Protein AF-A0A6A0ADS2-F1 (afdb_monomer)

pLDDT: mean 72.82, std 13.78, range [37.25, 89.0]

Structure (mmCIF, N/CA/C/O backbone):
data_AF-A0A6A0ADS2-F1
#
_entry.id   AF-A0A6A0ADS2-F1
#
loop_
_atom_site.group_PDB
_atom_site.id
_atom_site.type_symbol
_atom_site.label_atom_id
_atom_site.label_alt_id
_atom_site.label_comp_id
_atom_site.label_asym_id
_atom_site.label_entity_id
_atom_site.label_seq_id
_atom_site.pdbx_PDB_ins_code
_atom_site.Cartn_x
_atom_site.Cartn_y
_atom_site.Cartn_z
_atom_site.occupancy
_atom_site.B_iso_or_equiv
_atom_site.auth_seq_id
_atom_site.auth_comp_id
_atom_site.auth_asym_id
_atom_site.auth_atom_id
_atom_site.pdbx_PDB_model_num
ATOM 1 N N . MET A 1 1 ? 9.900 -0.093 31.815 1.00 44.16 1 MET A N 1
ATOM 2 C CA . MET A 1 1 ? 9.046 0.290 30.668 1.00 44.16 1 MET A CA 1
ATOM 3 C C . MET A 1 1 ? 8.204 -0.919 30.288 1.00 44.16 1 MET A C 1
ATOM 5 O O . MET A 1 1 ? 8.783 -1.950 29.981 1.00 44.16 1 MET A O 1
ATOM 9 N N . GLN A 1 2 ? 6.875 -0.847 30.397 1.00 44.22 2 GLN A N 1
ATOM 10 C CA . GLN A 1 2 ? 5.997 -1.938 29.950 1.00 44.22 2 GLN A CA 1
ATOM 11 C C . GLN A 1 2 ? 6.007 -1.992 28.418 1.00 44.22 2 GLN A C 1
ATOM 13 O O . GLN A 1 2 ? 5.675 -1.001 27.768 1.00 44.22 2 GLN A O 1
ATOM 18 N N . HIS A 1 3 ? 6.391 -3.133 27.848 1.00 53.50 3 HIS A N 1
ATOM 19 C CA . HIS A 1 3 ? 6.205 -3.402 26.424 1.00 53.50 3 HIS A CA 1
ATOM 20 C C . HIS A 1 3 ? 4.704 -3.568 26.168 1.00 53.50 3 HIS A C 1
ATOM 22 O O . HIS A 1 3 ? 4.083 -4.484 26.704 1.00 53.50 3 HIS A O 1
ATOM 28 N N . ARG A 1 4 ? 4.108 -2.666 25.385 1.00 67.75 4 ARG A N 1
ATOM 29 C CA . ARG A 1 4 ? 2.752 -2.848 24.855 1.00 67.75 4 ARG A CA 1
ATOM 30 C C . ARG A 1 4 ? 2.859 -3.449 23.462 1.00 67.75 4 ARG A C 1
ATOM 32 O O . ARG A 1 4 ? 3.541 -2.888 22.608 1.00 67.75 4 ARG A O 1
ATOM 39 N N . THR A 1 5 ? 2.186 -4.573 23.254 1.00 72.56 5 THR A N 1
ATOM 40 C CA . THR A 1 5 ? 2.055 -5.206 21.941 1.00 72.56 5 THR A CA 1
ATOM 41 C C . THR A 1 5 ? 0.794 -4.685 21.270 1.00 72.56 5 THR A C 1
ATOM 43 O O . THR A 1 5 ? -0.254 -4.607 21.905 1.00 72.56 5 THR A O 1
ATOM 46 N N . PHE A 1 6 ? 0.906 -4.338 19.992 1.00 75.81 6 PHE A N 1
ATOM 47 C CA . PHE A 1 6 ? -0.213 -3.930 19.150 1.00 75.81 6 PHE A CA 1
ATOM 48 C C . PHE A 1 6 ? -0.244 -4.822 17.913 1.00 75.81 6 PHE A C 1
ATOM 50 O O . PHE A 1 6 ? 0.808 -5.125 17.348 1.00 75.81 6 PHE A O 1
ATOM 57 N N . SER A 1 7 ? -1.439 -5.212 17.489 1.00 76.12 7 SER A N 1
ATOM 58 C CA . SER A 1 7 ? -1.671 -6.095 16.350 1.00 76.12 7 SER A CA 1
ATOM 59 C C . SER A 1 7 ? -2.414 -5.363 15.238 1.00 76.12 7 SER A C 1
ATOM 61 O O . SER A 1 7 ? -3.230 -4.469 15.475 1.00 76.12 7 SER A O 1
ATOM 63 N N . THR A 1 8 ? -2.118 -5.722 13.991 1.00 76.38 8 THR A N 1
ATOM 64 C CA . THR A 1 8 ? -2.841 -5.258 12.802 1.00 76.38 8 THR A CA 1
ATOM 65 C C . THR A 1 8 ? -2.932 -6.406 11.810 1.00 76.38 8 THR A C 1
ATOM 67 O O . THR A 1 8 ? -1.937 -7.065 11.529 1.00 76.38 8 THR A O 1
ATOM 70 N N . TRP A 1 9 ? -4.136 -6.635 11.306 1.00 82.25 9 TRP A N 1
ATOM 71 C CA . TRP A 1 9 ? -4.495 -7.695 10.383 1.00 82.25 9 TRP A CA 1
ATOM 72 C C . TRP A 1 9 ? -4.960 -7.055 9.085 1.00 82.25 9 TRP A C 1
ATOM 74 O O . TRP A 1 9 ? -5.917 -6.271 9.072 1.00 82.25 9 TRP A O 1
ATOM 84 N N . LEU A 1 10 ? -4.269 -7.391 8.004 1.00 82.94 10 LEU A N 1
ATOM 85 C CA . LEU A 1 10 ? -4.560 -6.907 6.665 1.00 82.94 10 LEU A CA 1
ATOM 86 C C . LEU A 1 10 ? -4.958 -8.093 5.799 1.00 82.94 10 LEU A C 1
ATOM 88 O O . LEU A 1 10 ? -4.284 -9.125 5.808 1.00 82.94 10 LEU A O 1
ATOM 92 N N . LYS A 1 11 ? -6.028 -7.928 5.027 1.00 85.88 11 LYS A N 1
ATOM 93 C CA . LYS A 1 11 ? -6.286 -8.799 3.891 1.00 85.88 11 LYS A CA 1
ATOM 94 C C . LYS A 1 11 ? -5.372 -8.341 2.764 1.00 85.88 11 LYS A C 1
ATOM 96 O O . LYS A 1 11 ? -5.431 -7.181 2.360 1.00 85.88 11 LYS A O 1
ATOM 101 N N . VAL A 1 12 ? -4.544 -9.253 2.275 1.00 85.56 12 VAL A N 1
ATOM 102 C CA . VAL A 1 12 ? -3.669 -9.016 1.128 1.00 85.56 12 VAL A CA 1
ATOM 103 C C . VAL A 1 12 ? -4.311 -9.664 -0.087 1.00 85.56 12 VAL A C 1
ATOM 105 O O . VAL A 1 12 ? -4.663 -10.843 -0.045 1.00 85.56 12 VAL A O 1
ATOM 108 N N . THR A 1 13 ? -4.501 -8.884 -1.144 1.00 87.31 13 THR A N 1
ATOM 109 C CA . THR A 1 13 ? -5.014 -9.374 -2.424 1.00 87.31 13 THR A CA 1
ATOM 110 C C . THR A 1 13 ? -4.001 -9.037 -3.502 1.00 87.31 13 THR A C 1
ATOM 112 O O . THR A 1 13 ? -3.714 -7.865 -3.735 1.00 87.31 13 THR A O 1
ATOM 115 N N . GLU A 1 14 ? -3.463 -10.063 -4.149 1.00 85.94 14 GLU A N 1
ATOM 116 C CA . GLU A 1 14 ? -2.594 -9.909 -5.311 1.00 85.94 14 GLU A CA 1
ATOM 117 C C . GLU A 1 14 ? -3.449 -9.900 -6.577 1.00 85.94 14 GLU A C 1
ATOM 119 O O . GLU A 1 14 ? -4.322 -10.752 -6.765 1.00 85.94 14 GLU A O 1
ATOM 124 N N . ASP A 1 15 ? -3.204 -8.922 -7.437 1.00 82.31 15 ASP A N 1
ATOM 125 C CA . ASP A 1 15 ? -3.802 -8.818 -8.754 1.00 82.31 15 ASP A CA 1
ATOM 126 C C . ASP A 1 15 ? -2.692 -8.841 -9.804 1.00 82.31 15 ASP A C 1
ATOM 128 O O . ASP A 1 15 ? -1.931 -7.886 -9.970 1.00 82.31 15 ASP A O 1
ATOM 132 N N . CYS A 1 16 ? -2.599 -9.975 -10.492 1.00 72.75 16 CYS A N 1
ATOM 133 C CA . CYS A 1 16 ? -1.654 -10.234 -11.573 1.00 72.75 16 CYS A CA 1
ATOM 134 C C . CYS A 1 16 ? -2.340 -10.284 -12.947 1.00 72.75 16 CYS A C 1
ATOM 136 O O . CYS A 1 16 ? -1.773 -10.808 -13.906 1.00 72.75 16 CYS A O 1
ATOM 138 N N . ARG A 1 17 ? -3.576 -9.773 -13.061 1.00 79.62 17 ARG A N 1
ATOM 139 C CA . ARG A 1 17 ? -4.321 -9.781 -14.332 1.00 79.62 17 ARG A CA 1
ATOM 140 C C . ARG A 1 17 ? -3.688 -8.876 -15.391 1.00 79.62 17 ARG A C 1
ATOM 142 O O . ARG A 1 17 ? -3.903 -9.110 -16.577 1.00 79.62 17 ARG A O 1
ATOM 149 N N . ASP A 1 18 ? -2.923 -7.869 -14.972 1.00 80.12 18 ASP A N 1
ATOM 150 C CA . ASP A 1 18 ? -2.103 -7.032 -15.845 1.00 80.12 18 ASP A CA 1
ATOM 151 C C . ASP A 1 18 ? -0.654 -7.543 -15.844 1.00 80.12 18 ASP A C 1
ATOM 153 O O . ASP A 1 18 ? 0.059 -7.458 -14.847 1.00 80.12 18 ASP A O 1
ATOM 157 N N . THR A 1 19 ? -0.185 -8.059 -16.979 1.00 76.19 19 THR A N 1
ATOM 158 C CA . THR A 1 19 ? 1.199 -8.539 -17.124 1.00 76.19 19 THR A CA 1
ATOM 159 C C . THR A 1 19 ? 2.241 -7.418 -17.047 1.00 76.19 1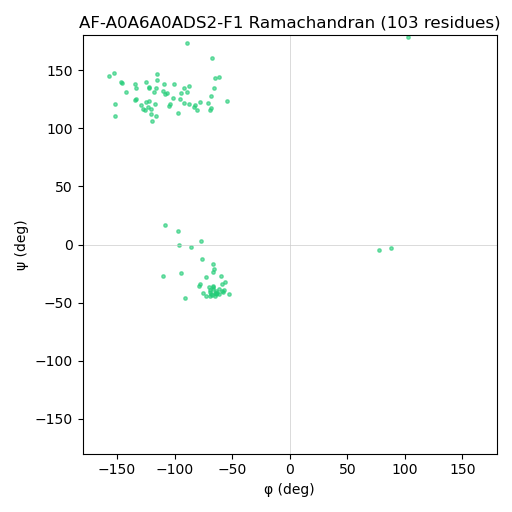9 THR A C 1
ATOM 161 O O . THR A 1 19 ? 3.421 -7.701 -16.855 1.00 76.19 19 THR A O 1
ATOM 164 N N . GLY A 1 20 ? 1.830 -6.156 -17.211 1.00 81.62 20 GLY A N 1
ATOM 165 C CA . GLY A 1 20 ? 2.683 -4.973 -17.073 1.00 81.62 20 GLY A CA 1
ATOM 166 C C . GLY A 1 20 ? 2.605 -4.310 -15.696 1.00 81.62 20 GLY A C 1
ATOM 167 O O . GLY A 1 20 ? 3.267 -3.294 -15.477 1.00 81.62 20 GLY A O 1
ATOM 168 N N . CYS A 1 21 ? 1.800 -4.839 -14.773 1.00 82.69 21 CYS A N 1
ATOM 169 C CA . CYS A 1 21 ? 1.644 -4.276 -13.439 1.00 82.69 21 CYS A CA 1
ATOM 170 C C . CYS A 1 21 ? 1.279 -5.364 -12.429 1.00 82.69 21 CYS A C 1
ATOM 172 O O . CYS A 1 21 ? 0.157 -5.866 -12.415 1.00 82.69 21 CYS A O 1
ATOM 174 N N . LEU A 1 22 ? 2.206 -5.674 -11.526 1.00 85.25 22 LEU A N 1
ATOM 175 C CA . LEU A 1 22 ? 1.859 -6.432 -10.332 1.00 85.25 22 LEU A CA 1
ATOM 176 C C . LEU A 1 22 ? 1.250 -5.457 -9.322 1.00 85.25 22 LEU A C 1
ATOM 178 O O . LEU A 1 22 ? 1.933 -4.545 -8.851 1.00 85.25 22 LEU A O 1
ATOM 182 N N . SER A 1 23 ? -0.024 -5.649 -8.985 1.00 87.44 23 SER A N 1
ATOM 183 C CA . SER A 1 23 ? -0.696 -4.848 -7.964 1.00 87.44 23 SER A CA 1
ATOM 184 C C . SER A 1 23 ? -0.976 -5.684 -6.723 1.00 87.44 23 SER A C 1
ATOM 186 O O . SER A 1 23 ? -1.507 -6.789 -6.805 1.00 87.44 23 SER A O 1
ATOM 188 N N . VAL A 1 24 ? -0.634 -5.152 -5.555 1.00 86.12 24 VAL A N 1
ATOM 189 C CA . VAL A 1 24 ? -0.941 -5.755 -4.259 1.00 86.12 24 VAL A CA 1
ATOM 190 C C . VAL A 1 24 ? -1.793 -4.775 -3.471 1.00 86.12 24 VAL A C 1
ATOM 192 O O . VAL A 1 24 ? -1.361 -3.669 -3.139 1.00 86.12 24 VAL A O 1
ATOM 195 N N . GLN A 1 25 ? -3.023 -5.174 -3.173 1.00 88.75 25 GLN A N 1
ATOM 196 C CA . GLN A 1 25 ? -3.953 -4.384 -2.384 1.00 88.75 25 GLN A CA 1
ATOM 197 C C . GLN A 1 25 ? -3.997 -4.882 -0.939 1.00 88.75 25 GLN A C 1
ATOM 199 O O . GLN A 1 25 ? -4.009 -6.084 -0.671 1.00 88.75 25 GLN A O 1
ATOM 204 N N . PHE A 1 26 ? -4.032 -3.930 -0.011 1.00 85.50 26 PHE A N 1
ATOM 205 C CA . PHE A 1 26 ? -4.076 -4.159 1.422 1.00 85.50 26 PHE A CA 1
ATOM 206 C C . PHE A 1 26 ? -5.334 -3.520 2.002 1.00 85.50 26 PHE A C 1
ATOM 208 O O . PHE A 1 26 ? -5.438 -2.291 2.069 1.00 85.50 26 PHE A O 1
ATOM 215 N N . ASP A 1 27 ? -6.251 -4.356 2.475 1.00 85.94 27 ASP A N 1
ATOM 216 C CA . ASP A 1 27 ? -7.483 -3.907 3.113 1.00 85.94 27 ASP A CA 1
ATOM 217 C C . ASP A 1 27 ? -7.416 -4.187 4.619 1.00 85.94 27 ASP A C 1
ATOM 219 O O . ASP A 1 27 ? -7.101 -5.302 5.055 1.00 85.94 27 ASP A O 1
ATOM 223 N N . LEU A 1 28 ? -7.703 -3.177 5.442 1.00 85.75 28 LEU A N 1
ATOM 224 C CA . LEU A 1 28 ? -7.701 -3.333 6.894 1.00 85.75 28 LEU A CA 1
ATOM 225 C C . LEU A 1 28 ? -8.839 -4.239 7.365 1.00 85.75 28 LEU A C 1
ATOM 227 O O . LEU A 1 28 ? -10.009 -3.883 7.247 1.00 85.75 28 LEU A O 1
ATOM 231 N N . MET A 1 29 ? -8.494 -5.367 7.987 1.00 87.81 29 MET A N 1
ATOM 232 C CA . MET A 1 29 ? -9.470 -6.227 8.662 1.00 87.81 29 MET A CA 1
ATOM 233 C C . MET A 1 29 ? -9.626 -5.843 10.131 1.00 87.81 29 MET A C 1
ATOM 235 O O . MET A 1 29 ? -10.737 -5.750 10.648 1.00 87.81 29 MET A O 1
ATOM 239 N N . HIS A 1 30 ? -8.500 -5.635 10.817 1.00 88.06 30 HIS A N 1
ATOM 240 C CA . HIS A 1 30 ? -8.479 -5.303 12.237 1.00 88.06 30 HIS A CA 1
ATOM 241 C C . HIS A 1 30 ? -7.182 -4.584 12.610 1.00 88.06 30 HIS A C 1
ATOM 243 O O . HIS A 1 30 ? -6.119 -4.909 12.096 1.00 88.06 30 HIS A O 1
ATOM 249 N N . SER A 1 31 ? -7.227 -3.639 13.543 1.00 81.88 31 SER A N 1
ATOM 250 C CA . SER A 1 31 ? -6.025 -3.049 14.141 1.00 81.88 31 SER A 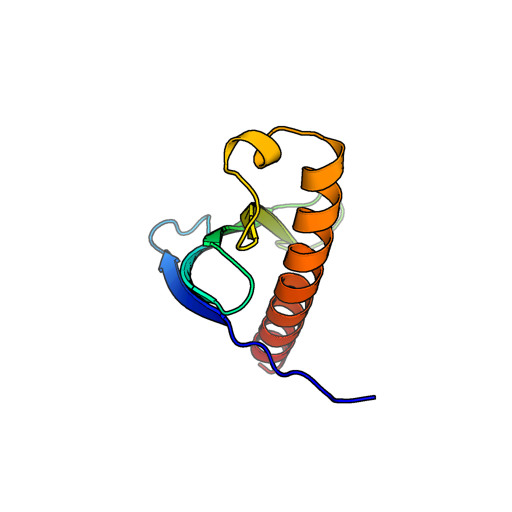CA 1
ATOM 251 C C . SER A 1 31 ? -6.329 -2.560 15.542 1.00 81.88 31 SER A C 1
ATOM 253 O O . SER A 1 31 ? -7.429 -2.070 15.789 1.00 81.88 31 SER A O 1
ATOM 255 N N . ASP A 1 32 ? -5.351 -2.622 16.441 1.00 79.19 32 ASP A N 1
ATOM 256 C CA . ASP A 1 32 ? -5.429 -1.963 17.747 1.00 79.19 32 ASP A CA 1
ATOM 257 C C . ASP A 1 32 ? -5.284 -0.441 17.637 1.00 79.19 32 ASP A C 1
ATOM 259 O O . ASP A 1 32 ? -5.845 0.291 18.450 1.00 79.19 32 ASP A O 1
ATOM 263 N N . LEU A 1 33 ? -4.581 0.034 16.605 1.00 76.38 33 LEU A N 1
ATOM 264 C CA . LEU A 1 33 ? -4.145 1.425 16.464 1.00 76.38 33 LEU A CA 1
ATOM 265 C C . LEU A 1 33 ? -4.866 2.183 15.353 1.00 76.38 33 LEU A C 1
ATOM 267 O O . LEU A 1 33 ? -4.977 3.405 15.434 1.00 76.38 33 LEU A O 1
ATOM 271 N N . LEU A 1 34 ? -5.349 1.487 14.325 1.00 80.62 34 LEU A N 1
ATOM 272 C CA . LEU A 1 34 ? -5.928 2.093 13.130 1.00 80.62 34 LEU A CA 1
ATOM 273 C C . LEU A 1 34 ? -7.443 1.885 13.085 1.00 80.62 34 LEU A C 1
ATOM 275 O O . LEU A 1 34 ? -7.952 0.815 13.413 1.00 80.62 34 LEU A O 1
ATOM 279 N N . SER A 1 35 ? -8.158 2.935 12.696 1.00 84.06 35 SER A N 1
ATOM 280 C CA . SER A 1 35 ? -9.576 2.888 12.335 1.00 84.06 35 SER A CA 1
ATOM 281 C C . SER A 1 35 ? -9.765 2.724 10.828 1.00 84.06 35 SER A C 1
ATOM 283 O O . SER A 1 35 ? -10.783 2.193 10.398 1.00 84.06 35 SER A O 1
ATOM 285 N N . GLN A 1 36 ? -8.776 3.132 10.027 1.00 83.00 36 GLN A N 1
ATOM 286 C CA . GLN A 1 36 ? -8.768 2.918 8.588 1.00 83.00 36 GLN A CA 1
ATOM 287 C C . GLN A 1 36 ? -7.344 2.701 8.090 1.00 83.00 36 GLN A C 1
ATOM 289 O O . GLN A 1 36 ? -6.413 3.396 8.502 1.00 83.00 36 GLN A O 1
ATOM 294 N N . PHE A 1 37 ? -7.196 1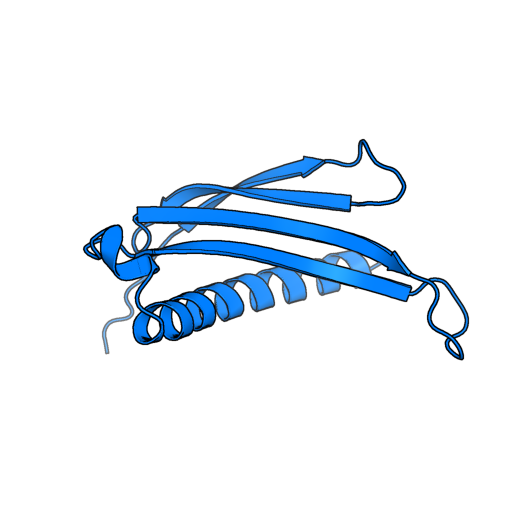.763 7.166 1.00 82.19 37 PHE A N 1
ATOM 295 C CA . PHE A 1 37 ? -6.001 1.608 6.363 1.00 82.19 37 PHE A CA 1
ATOM 296 C C . PHE A 1 37 ? -6.395 0.988 5.021 1.00 82.19 37 PHE A C 1
ATOM 298 O O . PHE A 1 37 ? -6.964 -0.099 4.990 1.00 82.19 37 PHE A O 1
ATOM 305 N N . ASN A 1 38 ? -6.109 1.703 3.937 1.00 81.94 38 ASN A N 1
ATOM 306 C CA . ASN A 1 38 ? -6.236 1.208 2.572 1.00 81.94 38 ASN A CA 1
ATOM 307 C C . ASN A 1 38 ? -4.889 1.418 1.897 1.00 81.94 38 ASN A C 1
ATOM 309 O O . ASN A 1 38 ? -4.451 2.562 1.762 1.00 81.94 38 ASN A O 1
ATOM 313 N N . GLY A 1 39 ? -4.231 0.331 1.516 1.00 84.69 39 GLY A N 1
ATOM 314 C CA . GLY A 1 39 ? -2.961 0.364 0.805 1.00 84.69 39 GLY A CA 1
ATOM 315 C C . GLY A 1 39 ? -3.110 -0.224 -0.589 1.00 84.69 39 GLY A C 1
ATOM 316 O O . GLY A 1 39 ? -3.793 -1.228 -0.769 1.00 84.69 39 GLY A O 1
ATOM 317 N N . ARG A 1 40 ? -2.431 0.358 -1.570 1.00 86.38 40 ARG A N 1
ATOM 318 C CA . ARG A 1 40 ? -2.181 -0.277 -2.861 1.00 86.38 40 ARG A CA 1
ATOM 319 C C . ARG A 1 40 ? -0.720 -0.095 -3.211 1.00 86.38 40 ARG A C 1
ATOM 321 O O . ARG A 1 40 ? -0.217 1.027 -3.218 1.00 86.38 40 ARG A O 1
ATOM 328 N N . TRP A 1 41 ? -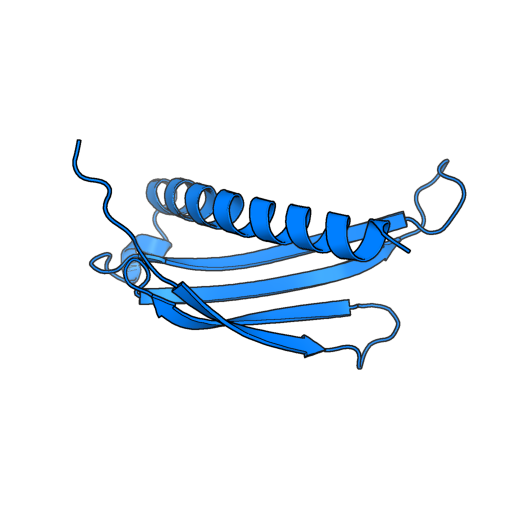0.061 -1.204 -3.484 1.00 85.12 41 TRP A N 1
ATOM 329 C CA . TRP A 1 41 ? 1.285 -1.240 -4.012 1.00 85.12 41 TRP A CA 1
ATOM 330 C C . TRP A 1 41 ? 1.218 -1.656 -5.474 1.00 85.12 41 TRP A C 1
ATOM 332 O O . TRP A 1 41 ? 0.534 -2.617 -5.812 1.00 85.12 41 TRP A O 1
ATOM 342 N N . GLU A 1 42 ? 1.882 -0.904 -6.338 1.00 88.81 42 GLU A N 1
ATOM 343 C CA . GLU A 1 42 ? 1.985 -1.206 -7.760 1.00 88.81 42 GLU A CA 1
ATOM 344 C C . GLU A 1 42 ? 3.451 -1.332 -8.133 1.00 88.81 42 GLU A C 1
ATOM 346 O O . GLU A 1 42 ? 4.285 -0.515 -7.735 1.00 88.81 42 GLU A O 1
ATOM 351 N N . LEU A 1 43 ? 3.748 -2.366 -8.906 1.00 87.62 43 LEU A N 1
ATOM 352 C CA . LEU A 1 43 ? 5.084 -2.690 -9.346 1.00 87.62 43 LEU A CA 1
ATOM 353 C C . LEU A 1 43 ? 5.068 -2.829 -10.866 1.00 87.62 43 LEU A C 1
ATOM 355 O O . LEU A 1 43 ? 4.387 -3.698 -11.414 1.00 87.62 43 LEU A O 1
ATOM 359 N N . ARG A 1 44 ? 5.802 -1.949 -11.548 1.00 89.00 44 ARG A N 1
ATOM 360 C CA . ARG A 1 44 ? 5.825 -1.867 -13.012 1.00 89.00 44 ARG A CA 1
ATOM 361 C C . ARG A 1 44 ? 7.249 -2.056 -13.530 1.00 89.00 44 ARG A C 1
ATOM 363 O O . ARG A 1 44 ? 8.168 -1.441 -12.982 1.00 89.00 44 ARG A O 1
ATOM 370 N N . PRO A 1 45 ? 7.458 -2.868 -14.579 1.00 87.38 45 PRO A N 1
ATOM 371 C CA . PRO A 1 45 ? 8.737 -2.910 -15.262 1.00 87.38 45 PRO A CA 1
ATOM 372 C C . PRO A 1 45 ? 8.980 -1.560 -15.943 1.00 87.38 45 PRO A C 1
ATOM 374 O O . PRO A 1 45 ? 8.086 -0.999 -16.579 1.00 87.38 45 PRO A O 1
ATOM 377 N N . VAL A 1 46 ? 10.187 -1.029 -15.796 1.00 88.38 46 VAL A N 1
ATOM 378 C CA . VAL A 1 46 ? 10.617 0.221 -16.423 1.00 88.38 46 VAL A CA 1
ATOM 379 C C . VAL A 1 46 ? 12.001 0.048 -17.025 1.00 88.38 46 VAL A C 1
ATOM 381 O O . VAL A 1 46 ? 12.901 -0.542 -16.426 1.00 88.38 46 VAL A O 1
ATOM 384 N N . GLU A 1 47 ? 12.180 0.594 -18.220 1.00 86.81 47 GLU A N 1
ATOM 385 C CA . GLU A 1 47 ? 13.495 0.726 -18.833 1.00 86.81 47 GLU A CA 1
ATOM 386 C C . GLU A 1 47 ? 14.113 2.040 -18.367 1.00 86.81 47 GLU A C 1
ATOM 388 O O . GLU A 1 47 ? 13.548 3.118 -18.564 1.00 86.81 47 GLU A O 1
ATOM 393 N N . VAL A 1 48 ? 15.270 1.955 -17.714 1.00 86.75 48 VAL A N 1
ATOM 394 C CA . VAL A 1 48 ? 15.991 3.135 -17.237 1.00 86.75 48 VAL A CA 1
ATOM 395 C C . VAL A 1 48 ? 17.172 3.382 -18.173 1.00 86.75 48 VAL A C 1
ATOM 397 O O . VAL A 1 48 ? 18.032 2.506 -18.298 1.00 86.75 48 VAL A O 1
ATOM 400 N N . PRO A 1 49 ? 17.258 4.559 -18.825 1.00 86.31 49 PRO A N 1
ATOM 401 C CA . PRO A 1 49 ? 18.375 4.873 -19.707 1.00 86.31 49 PRO A CA 1
ATOM 402 C C . PRO A 1 49 ? 19.719 4.714 -18.986 1.00 86.31 49 PRO A C 1
ATOM 404 O O . PRO A 1 49 ? 19.956 5.333 -17.951 1.00 86.31 49 PRO A O 1
ATOM 407 N N . GLY A 1 50 ? 20.603 3.883 -19.539 1.00 86.19 50 GLY A N 1
ATOM 408 C CA . GLY A 1 50 ? 21.939 3.637 -18.987 1.00 86.19 50 GLY A CA 1
ATOM 409 C C . GLY A 1 50 ? 22.033 2.512 -17.950 1.00 86.19 50 GLY A C 1
ATOM 410 O O . GLY A 1 50 ? 23.147 2.201 -17.531 1.00 86.19 50 GLY A O 1
ATOM 411 N N . ILE A 1 51 ? 20.922 1.867 -17.571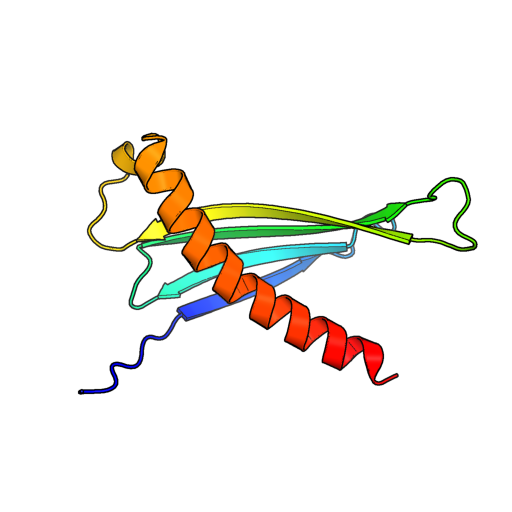 1.00 81.31 51 ILE A N 1
ATOM 412 C CA . ILE A 1 51 ? 20.940 0.658 -16.734 1.00 81.31 51 ILE A CA 1
ATOM 413 C C . ILE A 1 51 ? 20.638 -0.557 -17.622 1.00 81.31 51 ILE A C 1
ATOM 415 O O . ILE A 1 51 ? 19.569 -0.611 -18.228 1.00 81.31 51 ILE A O 1
ATOM 419 N N . PRO A 1 52 ? 21.553 -1.536 -17.735 1.00 79.06 52 PRO A N 1
ATOM 420 C CA . PRO A 1 52 ? 21.280 -2.747 -18.496 1.00 79.06 52 PRO A CA 1
ATOM 421 C C . PRO A 1 52 ? 20.209 -3.598 -17.797 1.00 79.06 52 PRO A C 1
ATOM 423 O O . PRO A 1 52 ? 20.349 -3.945 -16.626 1.00 79.06 52 PRO A O 1
ATOM 426 N N . GLY A 1 53 ? 19.168 -3.971 -18.545 1.00 80.19 53 GLY A N 1
ATOM 427 C CA . GLY A 1 53 ? 18.075 -4.830 -18.083 1.00 80.19 53 GLY A CA 1
ATOM 428 C C . GLY A 1 53 ? 16.783 -4.082 -17.744 1.00 80.19 53 GLY A C 1
ATOM 429 O O . GLY A 1 53 ? 16.695 -2.860 -17.840 1.00 80.19 53 GLY A O 1
ATOM 430 N N . ILE A 1 54 ? 15.758 -4.845 -17.357 1.00 80.81 54 ILE A N 1
ATOM 431 C CA . ILE A 1 54 ? 14.472 -4.304 -16.906 1.00 80.81 54 ILE A CA 1
ATOM 432 C C . ILE A 1 54 ? 14.608 -3.937 -15.428 1.00 80.81 54 ILE A C 1
ATOM 434 O O . ILE A 1 54 ? 14.878 -4.798 -14.591 1.00 80.81 54 ILE A O 1
ATOM 438 N N . SER A 1 55 ? 14.434 -2.654 -15.120 1.00 84.69 55 SER A N 1
ATOM 439 C CA . SER A 1 55 ? 14.305 -2.170 -13.746 1.00 84.69 55 SER A CA 1
ATOM 440 C C . SER A 1 55 ? 12.842 -2.199 -13.317 1.00 84.69 55 SER A C 1
ATOM 442 O O . SER A 1 55 ? 11.943 -2.435 -14.124 1.00 84.69 55 SER A O 1
ATOM 444 N N . THR A 1 56 ? 12.585 -1.918 -12.043 1.00 83.56 56 THR A N 1
ATOM 445 C CA . THR A 1 56 ? 11.230 -1.973 -11.501 1.00 83.56 56 THR A CA 1
ATOM 446 C C . THR A 1 56 ? 10.891 -0.686 -10.764 1.00 83.56 56 THR A C 1
ATOM 448 O O . THR A 1 56 ? 11.557 -0.324 -9.795 1.00 83.56 56 THR A O 1
ATOM 451 N N . ALA A 1 57 ? 9.846 0.004 -11.217 1.00 85.69 57 ALA A N 1
ATOM 452 C CA . ALA A 1 57 ? 9.261 1.134 -10.512 1.00 85.69 57 ALA A CA 1
ATOM 453 C C . ALA A 1 57 ? 8.207 0.626 -9.528 1.00 85.69 57 ALA A C 1
ATOM 455 O O . ALA A 1 57 ? 7.405 -0.246 -9.856 1.00 85.69 57 ALA A O 1
ATOM 456 N N . SER A 1 58 ? 8.219 1.181 -8.320 1.00 81.38 58 SER A N 1
ATOM 457 C CA . SER A 1 58 ? 7.325 0.806 -7.229 1.00 81.38 58 SER A CA 1
ATOM 458 C C . SER A 1 58 ? 6.593 2.042 -6.725 1.00 81.38 58 SER A C 1
ATOM 460 O O . SER A 1 58 ? 7.238 2.975 -6.239 1.00 81.38 58 SER A O 1
ATOM 462 N N . GLU A 1 59 ? 5.265 2.018 -6.742 1.00 85.25 59 GLU A N 1
ATOM 463 C CA . GLU A 1 59 ? 4.423 3.084 -6.196 1.00 85.25 59 GLU A CA 1
ATOM 464 C C . GLU A 1 59 ? 3.553 2.559 -5.054 1.00 85.25 59 GLU A C 1
ATOM 466 O O . GLU A 1 59 ? 2.912 1.516 -5.162 1.00 85.25 59 GLU A O 1
ATOM 471 N N . LEU A 1 60 ? 3.541 3.282 -3.929 1.00 79.75 60 LEU A N 1
ATOM 472 C CA . LEU A 1 60 ? 2.729 2.951 -2.759 1.00 79.75 60 LEU A CA 1
ATOM 473 C C . LEU A 1 60 ? 1.698 4.051 -2.509 1.00 79.75 60 LEU A C 1
ATOM 475 O O . LEU A 1 60 ? 2.026 5.150 -2.047 1.00 79.75 60 LEU A O 1
ATOM 479 N N . H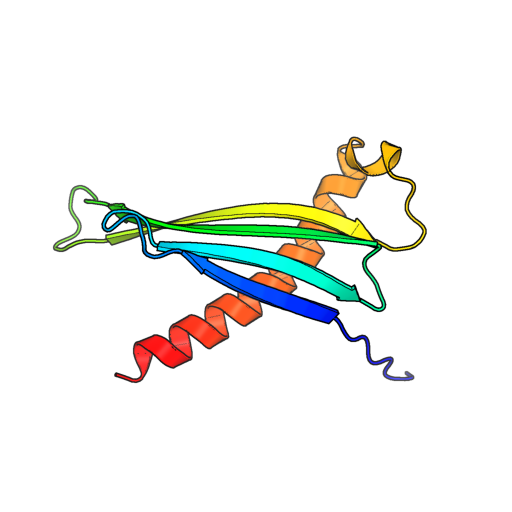IS A 1 61 ? 0.436 3.716 -2.734 1.00 83.12 61 HIS A N 1
ATOM 480 C CA . HIS A 1 61 ? -0.711 4.527 -2.358 1.00 83.12 61 HIS A CA 1
ATOM 481 C C . HIS A 1 61 ? -1.225 4.054 -1.004 1.00 83.12 61 HIS A C 1
ATOM 483 O O . HIS A 1 61 ? -1.434 2.863 -0.793 1.00 83.12 61 HIS A O 1
ATOM 489 N N . GLN A 1 62 ? -1.430 4.980 -0.072 1.00 76.69 62 GLN A N 1
ATOM 490 C CA . GLN A 1 62 ? -1.970 4.645 1.240 1.00 76.69 62 GLN A CA 1
ATOM 491 C C . GLN A 1 62 ? -2.865 5.753 1.779 1.00 76.69 62 GLN A C 1
ATOM 493 O O . GLN A 1 62 ? -2.525 6.935 1.699 1.00 76.69 62 GLN A O 1
ATOM 498 N N . ASP A 1 63 ? -3.974 5.342 2.381 1.00 79.31 63 ASP A N 1
ATOM 499 C CA . ASP A 1 63 ? -4.839 6.176 3.207 1.00 79.31 63 ASP A CA 1
ATOM 500 C C . ASP A 1 63 ? -4.932 5.545 4.599 1.00 79.31 63 ASP A C 1
ATOM 502 O O . ASP A 1 63 ? -5.289 4.374 4.731 1.00 79.31 63 ASP A O 1
ATOM 506 N N . VAL A 1 64 ? -4.580 6.307 5.636 1.00 76.62 64 VAL A N 1
ATOM 507 C CA . VAL A 1 64 ? -4.403 5.811 7.007 1.00 76.62 64 VAL A CA 1
ATOM 508 C C . VAL A 1 64 ? -5.108 6.730 7.998 1.00 76.62 64 VAL A C 1
ATOM 510 O O . VAL A 1 64 ? -4.950 7.950 7.953 1.00 76.62 64 VAL A O 1
ATOM 513 N N . LEU A 1 65 ? -5.846 6.138 8.937 1.00 79.75 65 LEU A N 1
ATOM 514 C CA . LEU A 1 65 ? -6.476 6.830 10.059 1.00 79.75 65 LEU A CA 1
ATOM 515 C C . LEU A 1 65 ? -6.235 6.062 11.361 1.00 79.75 65 LEU A C 1
ATOM 517 O O . LEU A 1 65 ? -6.625 4.897 11.452 1.00 79.75 65 LEU A O 1
ATOM 521 N N . PRO A 1 66 ? -5.655 6.682 12.399 1.00 79.50 66 PRO A N 1
ATOM 522 C CA . PRO A 1 66 ? -5.636 6.102 13.732 1.00 79.50 66 PRO A CA 1
ATOM 523 C C . PRO A 1 66 ? -7.020 6.029 14.359 1.00 79.50 66 PRO A C 1
ATOM 525 O O . PRO A 1 66 ? -7.938 6.780 14.022 1.00 79.50 66 PRO A O 1
ATOM 528 N N . LYS A 1 67 ? -7.163 5.170 15.360 1.00 79.44 67 LYS A N 1
ATOM 529 C CA . LYS A 1 67 ? -8.318 5.219 16.254 1.00 79.44 67 LYS A CA 1
ATOM 530 C C . LYS A 1 67 ? -8.326 6.520 17.052 1.00 79.44 67 LYS A C 1
ATOM 532 O O . LYS A 1 67 ? -7.283 7.027 17.454 1.00 79.44 67 LYS A O 1
ATOM 537 N N . GLY A 1 68 ? -9.525 7.047 17.281 1.00 76.19 68 GLY A N 1
ATOM 538 C CA . GLY A 1 68 ? -9.731 8.285 18.034 1.00 76.19 68 GLY A CA 1
ATOM 539 C C . GLY A 1 68 ? -9.432 9.569 17.255 1.00 76.19 68 GLY A C 1
ATOM 540 O O . GLY A 1 68 ? -9.706 10.646 17.773 1.00 76.19 68 GLY A O 1
ATOM 541 N N . VAL A 1 69 ? -8.929 9.480 16.017 1.00 77.38 69 VAL A N 1
ATOM 542 C CA . VAL A 1 69 ? -8.750 10.644 15.141 1.00 77.38 69 VAL A CA 1
ATOM 543 C C . VAL A 1 69 ? -10.007 10.826 14.284 1.00 77.38 69 VAL A C 1
ATOM 545 O O . VAL A 1 69 ? -10.374 9.908 13.547 1.00 77.38 69 VAL A O 1
ATOM 548 N N . PRO A 1 70 ? -10.682 11.987 14.350 1.00 76.56 70 PRO A N 1
ATOM 549 C CA . PRO A 1 70 ? -11.835 12.264 13.506 1.00 76.56 70 PRO A CA 1
ATOM 550 C C . PRO A 1 70 ? -11.480 12.257 12.008 1.00 76.56 70 PRO A C 1
ATOM 552 O O . PRO A 1 70 ? -10.423 12.773 11.636 1.00 76.56 70 PRO A O 1
ATOM 555 N N . PRO A 1 71 ? -12.370 11.780 11.116 1.00 71.62 71 PRO A N 1
ATOM 556 C CA . PRO A 1 71 ? -12.087 11.684 9.680 1.00 71.62 71 PRO A CA 1
ATOM 557 C C . PRO A 1 71 ? -11.685 13.011 9.019 1.00 71.62 71 PRO A C 1
ATOM 559 O O . PRO A 1 71 ? -10.850 13.021 8.118 1.00 71.62 71 PRO A O 1
ATOM 562 N N . PHE A 1 72 ? -12.216 14.145 9.493 1.00 74.00 72 PHE A N 1
ATOM 563 C CA . PHE A 1 72 ? -11.879 15.471 8.960 1.00 74.00 72 PHE A CA 1
ATOM 564 C C . PHE A 1 72 ? -10.414 15.872 9.201 1.00 74.00 72 PHE A C 1
ATOM 566 O O . PHE A 1 72 ? -9.883 16.714 8.479 1.00 74.00 72 PHE A O 1
ATOM 573 N N . MET A 1 73 ? -9.732 15.263 10.181 1.00 67.56 73 MET A N 1
ATOM 574 C CA . MET A 1 73 ? -8.327 15.558 10.477 1.00 67.56 73 MET A CA 1
ATOM 575 C C . MET A 1 73 ? -7.349 14.923 9.481 1.00 67.56 73 MET A C 1
ATOM 577 O O . MET A 1 73 ? -6.191 15.334 9.442 1.00 67.56 73 MET A O 1
ATOM 581 N N . LYS A 1 74 ? -7.794 13.985 8.632 1.00 62.69 74 LYS A N 1
ATOM 582 C CA . LYS A 1 74 ? -6.967 13.426 7.544 1.00 62.69 74 LYS A CA 1
ATOM 583 C C . LYS A 1 74 ? -6.464 14.478 6.566 1.00 62.69 74 LYS A C 1
ATOM 585 O O . LYS A 1 74 ? -5.363 14.361 6.042 1.00 62.69 74 LYS A O 1
ATOM 590 N N . ASN A 1 75 ? -7.282 15.502 6.341 1.00 63.41 75 ASN A N 1
ATOM 591 C CA . ASN A 1 75 ? -7.013 16.558 5.372 1.00 63.41 75 ASN A CA 1
ATOM 592 C C . ASN A 1 75 ? -6.143 17.677 5.962 1.00 63.41 75 ASN A C 1
ATOM 594 O O . ASN A 1 75 ? -5.804 18.625 5.258 1.00 63.41 75 ASN A O 1
ATOM 598 N N . LEU A 1 76 ? -5.778 17.587 7.249 1.00 57.78 76 LEU A N 1
ATOM 599 C CA . LEU A 1 76 ? -4.874 18.542 7.873 1.00 57.78 76 LEU A CA 1
ATOM 600 C C . LEU A 1 76 ? -3.418 18.161 7.547 1.00 57.78 76 LEU A C 1
ATOM 602 O O . LEU A 1 76 ? -2.957 17.086 7.948 1.00 57.78 76 LEU A O 1
ATOM 606 N N . PRO A 1 77 ? -2.654 19.045 6.876 1.00 53.41 77 PRO A N 1
ATOM 607 C CA . PRO A 1 77 ? -1.333 18.720 6.329 1.00 53.41 77 PRO A CA 1
ATOM 608 C C . PRO A 1 77 ? -0.311 18.269 7.387 1.00 53.41 77 PRO A C 1
ATOM 610 O O . PRO A 1 77 ? 0.594 17.492 7.090 1.00 53.41 77 PRO A O 1
ATOM 613 N N . VAL A 1 78 ? -0.468 18.706 8.640 1.00 54.75 78 VAL A N 1
ATOM 614 C CA . VAL A 1 78 ? 0.464 18.396 9.738 1.00 54.75 78 VAL A CA 1
ATOM 615 C C . VAL A 1 78 ? 0.303 16.958 10.253 1.00 54.75 78 VAL A C 1
ATOM 617 O O . VAL A 1 78 ? 1.303 16.277 10.479 1.00 54.75 78 VAL A O 1
ATOM 620 N N . MET A 1 79 ? -0.930 16.456 10.399 1.00 53.56 79 MET A N 1
ATOM 621 C CA . MET A 1 79 ? -1.164 15.072 10.841 1.00 53.56 79 MET A CA 1
ATOM 622 C C . MET A 1 79 ? -0.950 14.060 9.715 1.00 53.56 79 MET A C 1
ATOM 624 O O . MET A 1 79 ? -0.423 12.978 9.977 1.00 53.56 79 MET A O 1
ATOM 628 N N . GLY A 1 80 ? -1.272 14.423 8.468 1.00 52.06 80 GLY A N 1
ATOM 629 C CA . GLY A 1 80 ? -1.036 13.566 7.304 1.00 52.06 80 GLY A CA 1
ATOM 630 C C . GLY A 1 80 ? 0.413 13.074 7.223 1.00 52.06 80 GLY A C 1
ATOM 631 O O . GLY A 1 80 ? 0.647 11.884 7.035 1.00 52.06 80 GLY A O 1
ATOM 632 N N . ASN A 1 81 ? 1.395 13.944 7.483 1.00 54.69 81 ASN A N 1
ATOM 633 C CA . ASN A 1 81 ? 2.819 13.588 7.434 1.00 54.69 81 ASN A CA 1
ATOM 634 C C . ASN A 1 81 ? 3.267 12.646 8.571 1.00 54.69 81 ASN A C 1
ATOM 636 O O . ASN A 1 81 ? 4.074 11.743 8.342 1.00 54.69 81 ASN A O 1
ATOM 640 N N . LEU A 1 82 ? 2.724 12.810 9.782 1.00 54.47 82 LEU A N 1
ATOM 641 C CA . LEU A 1 82 ? 3.030 11.953 10.938 1.00 54.47 82 LEU A CA 1
ATOM 642 C C . LEU A 1 82 ? 2.470 10.535 10.766 1.00 54.47 82 LEU A C 1
ATOM 644 O O . LEU A 1 82 ? 3.174 9.550 11.005 1.00 54.47 82 LEU A O 1
ATOM 648 N N . LEU A 1 83 ? 1.221 10.434 10.305 1.00 55.03 83 LEU A N 1
ATOM 649 C CA . LEU A 1 83 ? 0.538 9.160 10.066 1.00 55.03 83 LEU A CA 1
ATOM 650 C C . LEU A 1 83 ? 1.154 8.395 8.903 1.00 55.03 83 LEU A C 1
ATOM 652 O O . LEU A 1 83 ? 1.429 7.198 9.019 1.00 55.03 83 LEU A O 1
ATOM 656 N N . ARG A 1 84 ? 1.479 9.117 7.827 1.00 56.31 84 ARG A N 1
ATOM 657 C CA . ARG A 1 84 ? 2.218 8.578 6.686 1.00 56.31 84 ARG A CA 1
ATOM 658 C C . ARG A 1 84 ? 3.578 8.032 7.121 1.00 56.31 84 ARG A C 1
ATOM 660 O O . ARG A 1 84 ? 3.951 6.954 6.683 1.00 56.31 84 ARG A O 1
ATOM 667 N N . GLY A 1 85 ? 4.282 8.702 8.037 1.00 57.19 85 GLY A N 1
ATOM 668 C CA . GLY A 1 85 ? 5.582 8.249 8.548 1.00 57.19 85 GLY A CA 1
ATOM 669 C C . GLY A 1 85 ? 5.543 6.951 9.371 1.00 57.19 85 GLY A C 1
ATOM 670 O O . GLY A 1 85 ? 6.469 6.144 9.291 1.00 57.19 85 GLY A O 1
ATOM 671 N N . VAL A 1 86 ? 4.492 6.712 10.163 1.00 57.69 86 VAL A N 1
ATOM 672 C CA . VAL A 1 86 ? 4.335 5.451 10.921 1.00 57.69 86 VAL A CA 1
ATOM 673 C C . VAL A 1 86 ? 3.966 4.297 9.990 1.00 57.69 86 VAL A C 1
ATOM 675 O O . VAL A 1 86 ? 4.589 3.238 10.068 1.00 57.69 86 VAL A O 1
ATOM 678 N N . ALA A 1 87 ? 3.029 4.522 9.068 1.00 55.06 87 ALA A N 1
ATOM 679 C CA . ALA A 1 87 ? 2.629 3.521 8.084 1.00 55.06 87 ALA A CA 1
ATOM 680 C C . ALA A 1 87 ? 3.770 3.169 7.112 1.00 55.06 87 ALA A C 1
ATOM 682 O O . ALA A 1 87 ? 4.041 1.992 6.892 1.00 55.06 87 ALA A O 1
ATOM 683 N N . LEU A 1 88 ? 4.536 4.165 6.644 1.00 57.66 88 LEU A N 1
ATOM 684 C CA . LEU A 1 88 ? 5.730 3.952 5.814 1.00 57.66 88 LEU A CA 1
ATOM 685 C C . LEU A 1 88 ? 6.769 3.059 6.496 1.00 57.66 88 LEU A C 1
ATOM 687 O O . LEU A 1 88 ? 7.384 2.232 5.833 1.00 57.66 88 LEU A O 1
ATOM 691 N N . ARG A 1 89 ? 6.975 3.200 7.812 1.00 62.06 89 ARG A N 1
ATOM 692 C CA . ARG A 1 89 ? 7.926 2.354 8.553 1.00 62.06 89 ARG A CA 1
ATOM 693 C C . ARG A 1 89 ? 7.450 0.909 8.673 1.00 62.06 89 ARG A C 1
ATOM 695 O O . ARG A 1 89 ? 8.262 0.003 8.520 1.00 62.06 89 ARG A O 1
ATOM 702 N N . ALA A 1 90 ? 6.157 0.696 8.919 1.00 55.94 90 ALA A N 1
ATOM 703 C CA . ALA A 1 90 ? 5.580 -0.646 8.954 1.00 55.94 90 ALA A CA 1
ATOM 704 C C . ALA A 1 90 ? 5.646 -1.317 7.570 1.00 55.94 90 ALA A C 1
ATOM 706 O O . ALA A 1 90 ? 6.091 -2.457 7.471 1.00 55.94 90 ALA A O 1
ATOM 707 N N . MET A 1 91 ? 5.309 -0.588 6.500 1.00 56.56 91 MET A N 1
ATOM 708 C CA . MET A 1 91 ? 5.410 -1.098 5.128 1.00 56.56 91 MET A CA 1
ATOM 709 C C . MET A 1 91 ? 6.844 -1.345 4.677 1.00 56.56 91 MET A C 1
ATOM 711 O O . MET A 1 91 ? 7.087 -2.329 3.990 1.00 56.56 91 MET A O 1
ATOM 715 N N . ARG A 1 92 ? 7.800 -0.485 5.045 1.00 59.97 92 ARG A N 1
ATOM 716 C CA . ARG A 1 92 ? 9.210 -0.687 4.691 1.00 59.97 92 ARG A CA 1
ATOM 717 C C . ARG A 1 92 ? 9.727 -2.020 5.222 1.00 59.97 92 ARG A C 1
ATOM 719 O O . ARG A 1 92 ? 10.401 -2.728 4.491 1.00 59.97 92 ARG A O 1
ATOM 726 N N . ARG A 1 93 ? 9.341 -2.384 6.445 1.00 60.06 93 ARG A N 1
ATOM 727 C CA . ARG A 1 93 ? 9.688 -3.678 7.039 1.00 60.06 93 ARG A CA 1
ATOM 728 C C . ARG A 1 93 ? 9.076 -4.850 6.267 1.00 60.06 93 ARG A C 1
ATOM 730 O O . ARG A 1 93 ? 9.767 -5.820 6.002 1.00 60.06 93 ARG A O 1
ATOM 737 N N . ILE A 1 94 ? 7.819 -4.720 5.836 1.00 57.59 94 ILE A N 1
ATOM 738 C CA . ILE A 1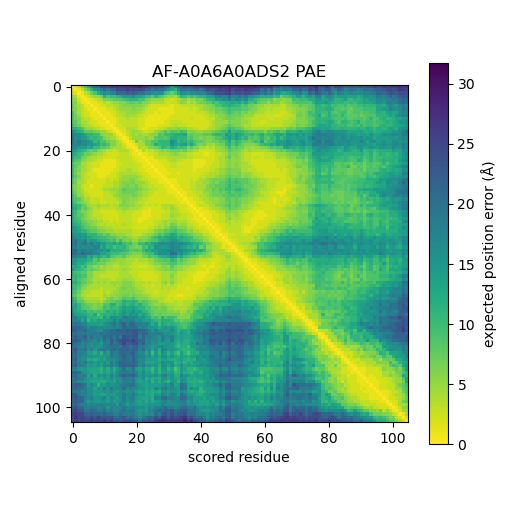 94 ? 7.157 -5.725 4.988 1.00 57.59 94 ILE A CA 1
ATOM 739 C C . ILE A 1 94 ? 7.859 -5.835 3.623 1.00 57.59 94 ILE A C 1
ATOM 741 O O . ILE A 1 94 ? 8.087 -6.939 3.143 1.00 57.59 94 ILE A O 1
ATOM 745 N N . MET A 1 95 ? 8.245 -4.713 3.006 1.00 58.22 95 MET A N 1
ATOM 746 C CA . MET A 1 95 ? 9.010 -4.707 1.751 1.00 58.22 95 MET A CA 1
ATOM 747 C C . MET A 1 95 ? 10.389 -5.351 1.907 1.00 58.22 95 MET A C 1
ATOM 749 O O . MET A 1 95 ? 10.805 -6.097 1.027 1.00 58.22 95 MET A O 1
ATOM 753 N N . GLU A 1 96 ? 11.087 -5.079 3.009 1.00 61.75 96 GLU A N 1
ATOM 754 C CA . GLU A 1 96 ? 12.367 -5.717 3.331 1.00 61.75 96 GLU A CA 1
ATOM 755 C C . GLU A 1 96 ? 12.185 -7.240 3.484 1.00 61.75 96 GLU A C 1
ATOM 757 O O . GLU A 1 96 ? 12.950 -8.003 2.897 1.00 61.75 96 GLU A O 1
ATOM 762 N N . ASP A 1 97 ? 11.121 -7.695 4.154 1.00 56.72 97 ASP A N 1
ATOM 763 C CA . ASP A 1 97 ? 10.802 -9.124 4.288 1.00 56.72 97 ASP A CA 1
ATOM 764 C C . ASP A 1 97 ? 10.478 -9.782 2.928 1.00 56.72 97 ASP A C 1
ATOM 766 O O . ASP A 1 97 ? 10.938 -10.893 2.647 1.00 56.72 97 ASP A O 1
ATOM 770 N N . VAL A 1 98 ? 9.748 -9.089 2.045 1.00 56.38 98 VAL A N 1
ATOM 771 C CA . VAL A 1 98 ? 9.435 -9.562 0.681 1.00 56.38 98 VAL A CA 1
ATOM 772 C C . VAL A 1 98 ? 10.689 -9.613 -0.195 1.00 56.38 98 VAL A C 1
ATOM 774 O O . VAL A 1 98 ? 10.908 -10.605 -0.886 1.00 56.38 98 VAL A O 1
ATOM 777 N N . GLN A 1 99 ? 11.554 -8.597 -0.144 1.00 58.78 99 GLN A N 1
ATOM 778 C CA . GLN A 1 99 ? 12.826 -8.606 -0.875 1.00 58.78 99 GLN A CA 1
ATOM 779 C C . GLN A 1 99 ? 13.739 -9.744 -0.417 1.00 58.78 99 GLN A C 1
ATOM 781 O O . GLN A 1 99 ? 14.380 -10.380 -1.249 1.00 58.78 99 GLN A O 1
ATOM 786 N N . VAL A 1 100 ? 13.772 -10.045 0.883 1.00 58.91 100 VAL A N 1
ATOM 787 C CA . VAL A 1 100 ? 14.524 -11.191 1.411 1.00 58.91 100 VAL A CA 1
ATOM 788 C C . VAL A 1 100 ? 13.920 -12.520 0.949 1.00 58.91 100 VAL A C 1
ATOM 790 O O . VAL A 1 100 ? 14.667 -13.460 0.681 1.00 58.91 100 VAL A O 1
ATOM 793 N N . ALA A 1 101 ? 12.593 -12.621 0.845 1.00 50.81 101 ALA A N 1
ATOM 794 C CA . ALA A 1 101 ? 11.927 -13.825 0.351 1.00 50.81 101 ALA A CA 1
ATOM 795 C C . ALA A 1 101 ? 12.174 -14.061 -1.150 1.00 50.81 101 ALA A C 1
ATOM 797 O O . ALA A 1 101 ? 12.408 -15.196 -1.557 1.00 50.81 101 ALA A O 1
ATOM 798 N N . VAL A 1 102 ? 12.173 -12.995 -1.956 1.00 54.38 102 VAL A N 1
ATOM 799 C CA . VAL A 1 102 ? 12.407 -13.055 -3.410 1.00 54.38 102 VAL A CA 1
ATOM 800 C C . VAL A 1 102 ? 13.899 -13.193 -3.743 1.00 54.38 102 VAL A C 1
ATOM 802 O O . VAL A 1 102 ? 14.255 -13.923 -4.659 1.00 54.38 102 VAL A O 1
ATOM 805 N N . GLY A 1 103 ? 14.791 -12.559 -2.976 1.00 43.97 103 GLY A N 1
ATOM 806 C CA . GLY A 1 103 ? 16.248 -12.617 -3.167 1.00 43.97 103 GLY A CA 1
ATOM 807 C C . GLY A 1 103 ? 16.923 -13.904 -2.677 1.00 43.97 103 GLY A C 1
ATOM 808 O O . GLY A 1 103 ? 18.146 -14.000 -2.719 1.00 43.97 103 GLY A O 1
ATOM 809 N N . LYS A 1 104 ? 16.151 -14.876 -2.176 1.00 42.62 104 LYS A N 1
ATOM 810 C CA . LYS A 1 104 ? 16.631 -16.211 -1.777 1.00 42.62 104 LYS A CA 1
ATOM 811 C C . LYS A 1 104 ? 16.438 -17.285 -2.859 1.00 42.62 104 LYS A C 1
ATOM 813 O O . LYS A 1 104 ? 16.597 -18.465 -2.544 1.00 42.62 104 LYS A O 1
ATOM 818 N N . GLN A 1 105 ? 16.093 -16.899 -4.088 1.00 37.25 105 GLN A N 1
ATOM 819 C CA . GLN A 1 105 ? 16.102 -17.793 -5.251 1.00 37.25 105 GLN A CA 1
ATOM 820 C C . GLN A 1 105 ? 17.431 -17.737 -5.998 1.00 37.25 105 GLN A C 1
ATOM 822 O O . GLN A 1 105 ? 17.956 -16.616 -6.181 1.00 37.25 105 GLN A O 1
#

Foldseek 3Di:
DDDDDWDWDWDWDWDCVDVQKTKIWTFTPDTPWWPGKTKIKIKGFDDDPPDPDTDIDIDIDMDTGTPPDDPVCCPPPVVVVVRCVVVVVV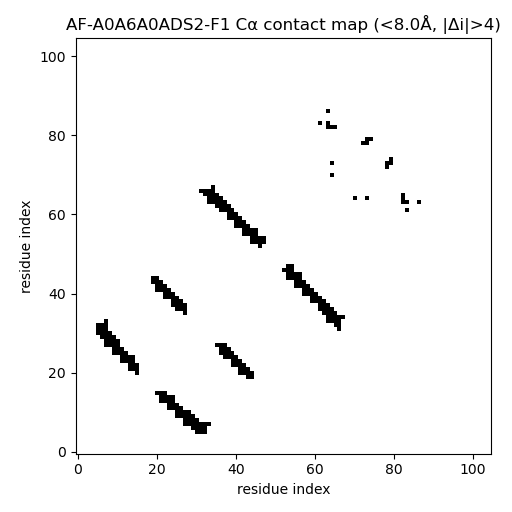VVVVVVVVCVVVVVD

Mean predicted aligned error: 10.07 Å

Organism: Haematococcus lacustris (NCBI:txid44745)

Radius of gyration: 16.48 Å; Cα contacts (8 Å, |Δi|>4): 144; chains: 1; bounding box: 34×36×50 Å

Solvent-accessible surface area (backbone atoms only — not comparable to full-atom values): 6274 Å² total; per-residue (Å²): 132,88,86,81,88,80,57,72,43,65,48,77,45,81,43,68,88,44,92,70,35,47,33,41,37,34,42,61,74,48,44,76,59,43,70,42,44,44,38,39,37,39,38,29,77,36,81,48,92,94,50,91,64,81,41,75,48,75,49,80,48,73,49,77,36,47,56,95,58,61,78,76,52,59,78,36,74,74,53,41,55,57,53,49,52,56,52,49,54,58,50,50,53,52,51,53,53,49,49,56,64,62,68,72,111

Nearest PDB structures (foldseek):
  5eo6-assembly1_B  TM=6.086E-01  e=4.881E-01  Acin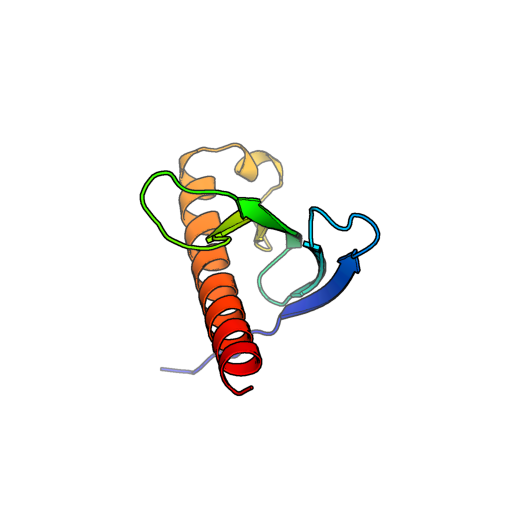etobacter baumannii
  3ejo-assembly1_B  TM=6.331E-01  e=1.987E+00  Leishmania donovani
  9hau-assembly1_AA  TM=3.337E-01  e=5.375E-02  Leviviridae sp.
  6yf9-assembly1_AA  TM=2.995E-01  e=1.675E-01  Leviviridae sp.
  6yfl-assembly1_AB  TM=3.020E-01  e=6.377E-01  Leviviridae sp.

Sequence (105 aa):
MQHRTFSTWLKVTEDCRDTGCLSVQFDLMHSDLLSQFNGRWELRPVEVPGIPGISTASELHQDVLPKGVPPFMKNLPVMGNLLRGVALRAMRRIMEDVQVAVGKQ

Secondary structure (DSSP, 8-state):
-------EEEEEEEEEEETTEEEEEEEEEEESSEEEEEEEEEEEEEPPTTSSS-EEEEEEEEEEEETT--GGGGG-HHHHHHHHHHHHHHHHHHHHHHHHHHTT-